Protein AF-A0A060CPU3-F1 (afdb_monomer_lite)

Structure (mmCIF, N/CA/C/O backbone):
data_AF-A0A060CPU3-F1
#
_entry.id   AF-A0A060CPU3-F1
#
loop_
_atom_site.group_PDB
_atom_site.id
_atom_site.type_symbol
_atom_site.label_atom_id
_atom_site.label_alt_id
_atom_site.label_comp_id
_atom_site.label_asym_id
_atom_site.label_entity_id
_atom_site.label_seq_id
_atom_site.pdbx_PDB_ins_code
_atom_site.Cartn_x
_atom_site.Cartn_y
_atom_site.Cartn_z
_atom_site.occupancy
_atom_site.B_iso_or_equiv
_atom_site.auth_seq_id
_atom_site.auth_comp_id
_atom_site.auth_asym_id
_atom_site.auth_atom_id
_atom_site.pdbx_PDB_model_num
ATOM 1 N N . ILE A 1 1 ? 35.392 6.046 -28.192 1.00 73.12 1 ILE A N 1
ATOM 2 C CA . ILE A 1 1 ? 33.993 6.530 -28.041 1.00 73.12 1 ILE A CA 1
ATOM 3 C C . ILE A 1 1 ? 32.997 5.672 -28.827 1.00 73.12 1 ILE A C 1
ATOM 5 O O . ILE A 1 1 ? 32.200 5.009 -28.184 1.00 73.12 1 ILE A O 1
ATOM 9 N N . ARG A 1 2 ? 33.086 5.553 -30.163 1.00 84.38 2 ARG A N 1
ATOM 10 C CA . ARG A 1 2 ? 32.130 4.764 -30.982 1.00 84.38 2 ARG A CA 1
ATOM 11 C C . ARG A 1 2 ? 31.896 3.317 -30.503 1.00 84.38 2 ARG A C 1
ATOM 13 O O . ARG A 1 2 ? 30.754 2.894 -30.37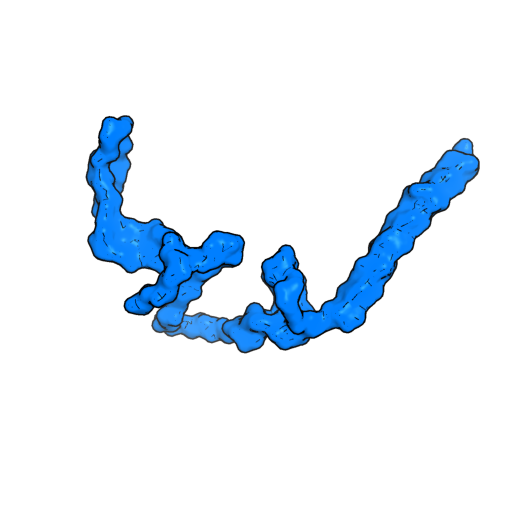8 1.00 84.38 2 ARG A O 1
ATOM 20 N N . HIS A 1 3 ? 32.958 2.583 -30.159 1.00 89.00 3 HIS A N 1
ATOM 21 C CA . HIS A 1 3 ? 32.831 1.219 -29.617 1.00 89.00 3 HIS A CA 1
ATOM 22 C C . HIS A 1 3 ? 32.238 1.169 -28.204 1.00 89.00 3 HIS A C 1
ATOM 24 O O . HIS A 1 3 ? 31.546 0.216 -27.865 1.00 89.00 3 HIS A O 1
ATOM 30 N N . PHE A 1 4 ? 32.497 2.187 -27.385 1.00 91.06 4 PHE A N 1
ATOM 31 C CA . PHE A 1 4 ? 31.952 2.271 -26.033 1.00 91.06 4 PHE A CA 1
ATOM 32 C C . PHE A 1 4 ? 30.439 2.529 -26.077 1.00 91.06 4 PHE A C 1
ATOM 34 O O . PHE A 1 4 ? 29.678 1.804 -25.443 1.00 91.06 4 PHE A O 1
ATOM 41 N N . SER A 1 5 ? 29.994 3.471 -26.915 1.00 90.56 5 SER A N 1
ATOM 42 C CA . SER A 1 5 ? 28.570 3.754 -27.129 1.00 90.56 5 SER A CA 1
ATOM 43 C C . SER A 1 5 ? 27.821 2.547 -27.702 1.00 90.56 5 SER A C 1
ATOM 45 O O . SER A 1 5 ? 26.763 2.198 -27.191 1.00 90.56 5 SER A O 1
ATOM 47 N N . ALA A 1 6 ? 28.388 1.856 -28.699 1.00 92.00 6 ALA A N 1
ATOM 48 C CA . ALA A 1 6 ? 27.773 0.654 -29.270 1.00 92.00 6 ALA A CA 1
ATOM 49 C C . ALA A 1 6 ? 27.605 -0.475 -28.235 1.00 92.00 6 ALA A C 1
ATOM 51 O O . ALA A 1 6 ? 26.567 -1.132 -28.198 1.00 92.00 6 ALA A O 1
ATOM 52 N N . ARG A 1 7 ? 28.601 -0.676 -27.360 1.00 93.00 7 ARG A N 1
ATOM 53 C CA . ARG A 1 7 ? 28.528 -1.667 -26.274 1.00 93.00 7 ARG A CA 1
ATOM 54 C C . ARG A 1 7 ? 27.490 -1.290 -25.222 1.00 93.00 7 ARG A C 1
ATOM 56 O O . ARG A 1 7 ? 26.730 -2.157 -24.821 1.00 93.00 7 ARG A O 1
ATOM 63 N N . SER A 1 8 ? 27.424 -0.020 -24.822 1.00 93.00 8 SER A N 1
ATOM 64 C CA . SER A 1 8 ? 26.410 0.459 -23.875 1.00 93.00 8 SER A CA 1
ATOM 65 C C . SER A 1 8 ? 24.988 0.257 -24.419 1.00 93.00 8 SER A C 1
ATOM 67 O O . SER A 1 8 ? 24.135 -0.315 -23.746 1.00 93.00 8 SER A O 1
ATOM 69 N N . LEU A 1 9 ? 24.749 0.610 -25.687 1.00 94.12 9 LEU A N 1
ATOM 70 C CA . LEU A 1 9 ? 23.442 0.420 -26.321 1.00 94.12 9 LEU A CA 1
ATOM 71 C C . LEU A 1 9 ? 23.049 -1.061 -26.431 1.00 94.12 9 LEU A C 1
ATOM 73 O O . LEU A 1 9 ? 21.916 -1.415 -26.121 1.00 94.12 9 LEU A O 1
ATOM 77 N N . CYS A 1 10 ? 23.975 -1.929 -26.845 1.00 94.50 10 CYS A N 1
ATOM 78 C CA . CYS A 1 10 ? 23.682 -3.347 -27.064 1.00 94.50 10 CYS A CA 1
ATOM 79 C C . CYS A 1 10 ? 23.592 -4.156 -25.759 1.00 94.50 10 CYS A C 1
ATOM 81 O O . CYS A 1 10 ? 22.746 -5.034 -25.645 1.00 94.50 10 CYS A O 1
ATOM 83 N N . LEU A 1 11 ? 24.439 -3.868 -24.767 1.00 94.75 11 LEU A N 1
ATOM 84 C CA . LEU A 1 11 ? 24.532 -4.666 -23.538 1.00 94.75 11 LEU A CA 1
ATOM 85 C C . LEU A 1 11 ? 23.695 -4.114 -22.380 1.00 94.75 11 LEU A C 1
ATOM 87 O O . LEU A 1 11 ? 23.491 -4.829 -21.406 1.00 94.75 11 LEU A O 1
ATOM 91 N N . ILE A 1 12 ? 23.224 -2.866 -22.464 1.00 95.50 12 ILE A N 1
ATOM 92 C CA . ILE A 1 12 ? 22.411 -2.239 -21.412 1.00 95.50 12 ILE A CA 1
ATOM 93 C C . ILE A 1 12 ? 21.049 -1.849 -21.972 1.00 95.50 12 ILE A C 1
ATOM 95 O O . ILE A 1 12 ? 20.039 -2.407 -21.554 1.00 95.50 12 ILE A O 1
ATOM 99 N N . CYS A 1 13 ? 21.001 -0.927 -22.939 1.00 96.75 13 CYS A N 1
ATOM 100 C CA . CYS A 1 13 ? 19.724 -0.381 -23.407 1.00 96.75 13 CYS A CA 1
ATOM 101 C C . CYS A 1 13 ? 18.844 -1.449 -24.064 1.00 96.75 13 CYS A C 1
ATOM 103 O O . CYS A 1 13 ? 17.660 -1.531 -23.759 1.00 96.75 13 CYS A O 1
ATOM 105 N N . LEU A 1 14 ? 19.413 -2.279 -24.939 1.00 96.62 14 LEU A N 1
ATOM 106 C CA . LEU A 1 14 ? 18.667 -3.314 -25.649 1.00 96.62 14 LEU A CA 1
ATOM 107 C C . LEU A 1 14 ? 18.068 -4.384 -24.713 1.00 96.62 14 LEU A C 1
ATOM 109 O O . LEU A 1 14 ? 16.853 -4.573 -24.778 1.00 96.62 14 LEU A O 1
ATOM 113 N N . PRO A 1 15 ? 18.826 -5.045 -23.812 1.00 97.06 15 PRO A N 1
ATOM 114 C CA . PRO A 1 15 ? 18.231 -6.002 -22.879 1.00 97.06 15 PRO A CA 1
ATOM 115 C C . PRO A 1 15 ? 17.271 -5.335 -21.890 1.00 97.06 15 PRO A C 1
ATOM 117 O O . PRO A 1 15 ? 16.259 -5.936 -21.544 1.00 97.06 15 PRO A O 1
ATOM 120 N N . PHE A 1 16 ? 17.527 -4.088 -21.480 1.00 97.50 16 PHE A N 1
ATOM 121 C CA . PHE A 1 16 ? 16.612 -3.336 -20.620 1.00 97.50 16 PHE A CA 1
ATOM 122 C C . PHE A 1 16 ? 15.256 -3.083 -21.293 1.00 97.50 16 PHE A C 1
ATOM 124 O O . PHE A 1 16 ? 14.213 -3.371 -20.710 1.00 97.50 16 PHE A O 1
ATOM 131 N N . LEU A 1 17 ? 15.255 -2.595 -22.537 1.00 97.81 17 LEU A N 1
ATOM 132 C CA . LEU A 1 17 ? 14.023 -2.354 -23.293 1.00 97.81 17 LEU A CA 1
ATOM 133 C C . LEU A 1 17 ? 13.273 -3.654 -23.593 1.00 97.81 17 LEU A C 1
ATOM 135 O O . LEU A 1 17 ? 12.049 -3.681 -23.514 1.00 97.81 17 LEU A O 1
ATOM 139 N N . LEU A 1 18 ? 14.000 -4.727 -23.905 1.00 97.25 18 LEU A N 1
ATOM 140 C CA . LEU A 1 18 ? 13.423 -6.049 -24.144 1.00 97.25 18 LEU A CA 1
ATOM 141 C C . LEU A 1 18 ? 12.801 -6.640 -22.871 1.00 97.25 18 LEU A C 1
ATOM 143 O O . LEU A 1 18 ? 11.725 -7.224 -22.922 1.00 97.25 18 LEU A O 1
ATOM 147 N N . TYR A 1 19 ? 13.428 -6.444 -21.712 1.00 97.12 19 TYR A N 1
ATOM 148 C CA . TYR A 1 19 ? 12.835 -6.816 -20.430 1.00 97.12 19 TYR A CA 1
ATOM 149 C C . TYR A 1 19 ? 11.540 -6.035 -20.166 1.00 97.12 19 TYR A C 1
ATOM 151 O O . TYR A 1 19 ? 10.504 -6.634 -19.881 1.00 97.12 19 TYR A O 1
ATOM 159 N N . LEU A 1 20 ? 11.565 -4.707 -20.321 1.00 97.50 20 LEU A N 1
ATOM 160 C CA . LEU A 1 20 ? 10.375 -3.876 -20.122 1.00 97.50 20 LEU A CA 1
ATOM 161 C C . LEU A 1 20 ? 9.248 -4.203 -21.110 1.00 97.50 20 LEU A C 1
ATOM 163 O O . LEU A 1 20 ? 8.082 -4.163 -20.721 1.00 97.50 20 LEU A O 1
ATOM 167 N N . SER A 1 21 ? 9.562 -4.550 -22.362 1.00 97.88 21 SER A N 1
ATOM 168 C CA . SER A 1 21 ? 8.540 -4.877 -23.362 1.00 97.88 21 SER A CA 1
ATOM 169 C C . SER A 1 21 ? 7.779 -6.155 -23.014 1.00 97.88 21 SER A C 1
ATOM 171 O O . SER A 1 21 ? 6.563 -6.196 -23.197 1.00 97.88 21 SER A O 1
ATOM 173 N N . PHE A 1 22 ? 8.440 -7.165 -22.439 1.00 97.69 22 PHE A N 1
ATOM 174 C CA . PHE A 1 22 ? 7.750 -8.357 -21.945 1.00 97.69 22 PHE A CA 1
ATOM 175 C C . PHE A 1 22 ? 6.772 -8.030 -20.818 1.00 97.69 22 PHE A C 1
ATOM 177 O O . PHE A 1 22 ? 5.637 -8.500 -20.856 1.00 97.69 22 PHE A O 1
ATOM 184 N N . PHE A 1 23 ? 7.170 -7.195 -19.855 1.00 95.56 23 PHE A N 1
ATOM 185 C CA . PHE A 1 23 ? 6.265 -6.749 -18.790 1.00 95.56 23 PHE A CA 1
ATOM 186 C C . PHE A 1 23 ? 5.110 -5.906 -19.331 1.00 95.56 23 PHE A C 1
ATOM 188 O O . PHE A 1 23 ? 3.972 -6.087 -18.906 1.00 95.56 23 PHE A O 1
ATOM 195 N N . TYR A 1 24 ? 5.372 -5.034 -20.307 1.00 95.62 24 TYR A N 1
ATOM 196 C CA . TYR A 1 24 ? 4.328 -4.260 -20.976 1.00 95.62 24 TYR A CA 1
ATOM 197 C C . TYR A 1 24 ? 3.290 -5.172 -21.638 1.00 95.62 24 TYR A C 1
ATOM 199 O O . TYR A 1 24 ? 2.098 -5.027 -21.382 1.00 95.62 24 TYR A O 1
ATOM 207 N N . VAL A 1 25 ? 3.732 -6.147 -22.439 1.00 97.31 25 VAL A N 1
ATOM 208 C CA . VAL A 1 25 ? 2.834 -7.112 -23.093 1.00 97.31 25 VAL A CA 1
ATOM 209 C C . VAL A 1 25 ? 2.095 -7.963 -22.060 1.00 97.31 25 VAL A C 1
ATOM 211 O O . VAL A 1 25 ? 0.894 -8.179 -22.198 1.00 97.31 25 VAL A O 1
ATOM 214 N N . HIS A 1 26 ? 2.777 -8.410 -21.004 1.00 94.00 26 HIS A N 1
ATOM 215 C CA . HIS A 1 26 ? 2.167 -9.178 -19.921 1.00 94.00 26 HIS A CA 1
ATOM 216 C C . HIS A 1 26 ? 0.993 -8.424 -19.279 1.00 94.00 26 HIS A C 1
ATOM 218 O O . HIS A 1 26 ? -0.116 -8.956 -19.235 1.00 94.00 26 HIS A O 1
ATOM 224 N N . PHE A 1 27 ? 1.206 -7.174 -18.852 1.00 92.38 27 PHE A N 1
ATOM 225 C CA . PHE A 1 27 ? 0.154 -6.355 -18.240 1.00 92.38 27 PHE A CA 1
ATOM 226 C C . PHE A 1 27 ? -0.919 -5.902 -19.238 1.00 92.38 27 PHE A C 1
ATOM 228 O O . PHE A 1 27 ? -2.070 -5.733 -18.852 1.00 92.38 27 PHE A O 1
ATOM 235 N N . ALA A 1 28 ? -0.579 -5.738 -20.520 1.00 92.38 28 ALA A N 1
ATOM 236 C CA . ALA A 1 28 ? -1.551 -5.385 -21.554 1.00 92.38 28 ALA A CA 1
ATOM 237 C C . ALA A 1 28 ? -2.529 -6.529 -21.874 1.00 92.38 28 ALA A C 1
ATOM 239 O O . ALA A 1 28 ? -3.659 -6.268 -22.279 1.00 92.38 28 ALA A O 1
ATOM 240 N N . ILE A 1 29 ? -2.105 -7.788 -21.717 1.00 94.38 29 ILE A N 1
ATOM 241 C CA . ILE A 1 29 ? -2.946 -8.964 -21.983 1.00 94.38 29 ILE A CA 1
ATOM 242 C C . ILE A 1 29 ? -3.719 -9.384 -20.724 1.00 94.38 29 ILE A C 1
ATOM 244 O O . ILE A 1 29 ? -4.905 -9.708 -20.810 1.00 94.38 29 ILE A O 1
ATOM 248 N N . LEU A 1 30 ? -3.075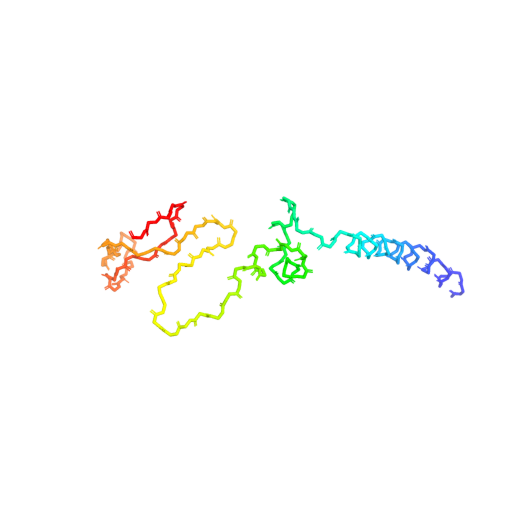 -9.391 -19.552 1.00 91.75 30 LEU A N 1
ATOM 249 C CA . LEU A 1 30 ? -3.701 -9.800 -18.290 1.00 91.75 30 LEU A CA 1
ATOM 250 C C . LEU A 1 30 ? -4.406 -8.616 -17.617 1.00 91.75 30 LEU A C 1
ATOM 252 O O . LEU A 1 30 ? -3.930 -8.066 -16.629 1.00 91.75 30 LEU A O 1
ATOM 256 N N . ILE A 1 31 ? -5.571 -8.255 -18.152 1.00 91.19 31 ILE A N 1
ATOM 257 C CA . ILE A 1 31 ? -6.391 -7.150 -17.632 1.00 91.19 31 ILE A CA 1
ATOM 258 C C . ILE A 1 31 ? -7.441 -7.578 -16.599 1.00 91.19 31 ILE A C 1
ATOM 260 O O . ILE A 1 31 ? -8.121 -6.720 -16.052 1.00 91.19 31 ILE A O 1
ATOM 264 N N . ASN A 1 32 ? -7.618 -8.878 -16.349 1.00 90.88 32 ASN A N 1
ATOM 265 C CA . ASN A 1 32 ? -8.621 -9.388 -15.408 1.00 90.88 32 ASN A CA 1
ATOM 266 C C . ASN A 1 32 ? -8.002 -9.664 -14.030 1.00 90.88 32 ASN A C 1
ATOM 268 O O . ASN A 1 32 ? -6.870 -10.143 -13.942 1.00 90.88 32 ASN A O 1
ATOM 272 N N . SER A 1 33 ? -8.770 -9.403 -12.971 1.00 89.06 33 SER A N 1
ATOM 273 C CA . SER A 1 33 ? -8.426 -9.735 -11.581 1.00 89.06 33 SER A CA 1
ATOM 274 C C . SER A 1 33 ? -8.362 -11.256 -11.358 1.00 89.06 33 SER A C 1
ATOM 276 O O . SER A 1 33 ? -9.046 -12.033 -12.031 1.00 89.06 33 SER A O 1
ATOM 278 N N . GLY A 1 34 ? -7.510 -11.701 -10.433 1.00 87.19 34 GLY A N 1
ATOM 279 C CA . GLY A 1 34 ? -7.297 -13.120 -10.131 1.00 87.19 34 GLY A CA 1
ATOM 280 C C . GLY A 1 34 ? -6.419 -13.333 -8.892 1.00 87.19 34 GLY A C 1
ATOM 281 O O . GLY A 1 34 ? -5.854 -12.376 -8.383 1.00 87.19 34 GLY A O 1
ATOM 282 N N . PRO A 1 35 ? -6.211 -14.576 -8.414 1.00 84.75 35 PRO A N 1
ATOM 283 C CA . PRO A 1 35 ? -5.622 -14.847 -7.090 1.00 84.75 35 PRO A CA 1
ATOM 284 C C . PRO A 1 35 ? -4.229 -14.248 -6.821 1.00 84.75 35 PRO A C 1
ATOM 286 O O . PRO A 1 35 ? -3.813 -14.139 -5.671 1.00 84.75 35 PRO A O 1
ATOM 289 N N . GLY A 1 36 ? -3.482 -13.910 -7.876 1.00 82.50 36 GLY A N 1
ATOM 290 C CA . GLY A 1 36 ? -2.147 -13.317 -7.783 1.00 82.50 36 GLY A CA 1
ATOM 291 C C . GLY A 1 36 ? -2.125 -11.788 -7.711 1.00 82.50 36 GLY A C 1
ATOM 292 O O . GLY A 1 36 ? -1.057 -11.218 -7.493 1.00 82.50 36 GLY A O 1
ATOM 293 N N . ASP A 1 37 ? -3.255 -11.104 -7.890 1.00 86.81 37 ASP A N 1
ATOM 294 C CA . ASP A 1 37 ? -3.290 -9.640 -7.861 1.00 86.81 37 ASP A CA 1
ATOM 295 C C . ASP A 1 37 ? -3.131 -9.063 -6.449 1.00 86.81 37 ASP A C 1
ATOM 297 O O . ASP A 1 37 ? -2.686 -7.925 -6.324 1.00 86.81 37 ASP A O 1
ATOM 301 N N . GLY A 1 38 ? -3.380 -9.846 -5.393 1.00 81.94 38 GLY A N 1
ATOM 302 C CA . GLY A 1 38 ? -3.261 -9.450 -3.984 1.00 81.94 38 GLY A CA 1
ATOM 303 C C . GLY A 1 38 ? -1.886 -8.895 -3.585 1.00 81.94 38 GLY A C 1
ATOM 304 O O . GLY A 1 38 ? -1.790 -8.096 -2.653 1.00 81.94 38 GLY A O 1
ATOM 305 N N . PHE A 1 39 ? -0.834 -9.254 -4.326 1.00 83.50 39 PHE A N 1
ATOM 306 C CA . PHE A 1 39 ? 0.531 -8.751 -4.131 1.00 83.50 39 PHE A CA 1
ATOM 307 C C . PHE A 1 39 ? 0.777 -7.371 -4.758 1.00 83.50 39 PHE A C 1
ATOM 309 O O . PHE A 1 39 ? 1.796 -6.738 -4.480 1.00 83.50 39 PHE A O 1
ATOM 316 N N . MET A 1 40 ? -0.134 -6.892 -5.604 1.00 87.31 40 MET A N 1
ATOM 317 C CA . MET A 1 40 ? -0.015 -5.605 -6.281 1.00 87.31 40 MET A CA 1
ATOM 318 C C . MET A 1 40 ? -0.537 -4.450 -5.419 1.00 87.31 40 MET A C 1
ATOM 320 O O . MET A 1 40 ? -1.279 -4.613 -4.440 1.00 87.31 40 MET A O 1
ATOM 324 N N . SER A 1 41 ? -0.128 -3.230 -5.770 1.00 85.69 41 SER A N 1
ATOM 325 C CA . SER A 1 41 ? -0.635 -2.018 -5.123 1.00 85.69 41 SER A CA 1
ATOM 326 C C . SER A 1 41 ? -2.141 -1.845 -5.392 1.00 85.69 41 SER A C 1
ATOM 328 O O . SER A 1 41 ? -2.630 -2.303 -6.426 1.00 85.69 41 SER A O 1
ATOM 330 N N . PRO A 1 42 ? -2.895 -1.172 -4.497 1.00 82.38 42 PRO A N 1
ATOM 331 C CA . PRO A 1 42 ? -4.327 -0.935 -4.716 1.00 82.38 42 PRO A CA 1
ATOM 332 C C . PRO A 1 42 ? -4.600 -0.194 -6.033 1.00 82.38 42 PRO A C 1
ATOM 334 O O . PRO A 1 42 ? -5.461 -0.602 -6.797 1.00 82.38 42 PRO A O 1
ATOM 337 N N . ALA A 1 43 ? -3.778 0.810 -6.357 1.00 84.69 43 ALA A N 1
ATOM 338 C CA . ALA A 1 43 ? -3.895 1.568 -7.603 1.00 84.69 43 ALA A CA 1
ATOM 339 C C . ALA A 1 43 ? -3.715 0.702 -8.865 1.00 84.69 43 ALA A C 1
ATOM 341 O O . ALA A 1 43 ? -4.331 0.968 -9.891 1.00 84.69 43 ALA A O 1
ATOM 342 N N . PHE A 1 44 ? -2.879 -0.342 -8.807 1.00 87.69 44 PHE A N 1
ATOM 343 C CA . PHE A 1 44 ? -2.755 -1.292 -9.913 1.00 87.69 44 PHE A CA 1
ATOM 344 C C . PHE A 1 44 ? -3.977 -2.217 -9.988 1.00 87.69 44 PHE A C 1
ATOM 346 O O . PHE A 1 44 ? -4.526 -2.429 -11.065 1.00 87.69 44 PHE A O 1
ATOM 353 N N . GLN A 1 45 ? -4.427 -2.730 -8.839 1.00 88.25 45 GLN A N 1
ATOM 354 C CA . GLN A 1 45 ? -5.610 -3.587 -8.743 1.00 88.25 45 GLN A CA 1
ATOM 355 C C . GLN A 1 45 ? -6.880 -2.876 -9.231 1.00 88.25 45 GLN A C 1
ATOM 357 O O . GLN A 1 45 ? -7.728 -3.517 -9.837 1.00 88.25 45 GLN A O 1
ATOM 362 N N . GLU A 1 46 ? -7.030 -1.571 -9.004 1.00 84.69 46 GLU A N 1
ATOM 363 C CA . GLU A 1 46 ? -8.175 -0.776 -9.480 1.00 84.69 46 GLU A CA 1
ATOM 364 C C . GLU A 1 46 ? -8.304 -0.748 -11.011 1.00 84.69 46 GLU A C 1
ATOM 366 O O . GLU A 1 46 ? -9.421 -0.672 -11.529 1.00 84.69 46 GLU A O 1
ATOM 371 N N . GLY A 1 47 ? -7.178 -0.839 -11.727 1.00 86.31 47 GLY A N 1
ATOM 372 C CA . GLY A 1 47 ? -7.136 -0.885 -13.190 1.00 86.31 47 GLY A CA 1
ATOM 373 C C . GLY A 1 47 ? -7.505 -2.245 -13.792 1.00 86.31 47 GLY A C 1
ATOM 374 O O . GLY A 1 47 ? -7.656 -2.337 -15.010 1.00 86.31 47 GLY A O 1
ATOM 375 N N . LEU A 1 48 ? -7.653 -3.291 -12.969 1.00 89.25 48 LEU A N 1
ATOM 376 C CA . LEU A 1 48 ? -8.041 -4.628 -13.415 1.00 89.25 48 LEU A CA 1
ATOM 377 C C . LEU A 1 48 ? -9.567 -4.763 -13.497 1.00 89.25 48 LEU A C 1
ATOM 379 O O . LEU A 1 48 ? -10.313 -4.386 -12.589 1.00 89.25 48 LEU A O 1
ATOM 383 N N . VAL A 1 49 ? -10.036 -5.382 -14.575 1.00 86.62 49 VAL A N 1
ATOM 384 C CA . VAL A 1 49 ? -11.438 -5.747 -14.774 1.00 86.62 49 VAL A CA 1
ATOM 385 C C . VAL A 1 49 ? -11.831 -6.814 -13.752 1.00 86.62 49 VAL A C 1
ATOM 387 O O . VAL A 1 49 ? -11.156 -7.835 -13.608 1.00 86.62 49 VAL A O 1
ATOM 390 N N . GLY A 1 50 ? -12.932 -6.575 -13.035 1.00 82.81 50 GLY A N 1
ATOM 391 C CA . GLY A 1 50 ? -13.430 -7.482 -11.996 1.00 82.81 50 GLY A CA 1
ATOM 392 C C . GLY A 1 50 ? -12.714 -7.364 -10.648 1.00 82.81 50 GLY A C 1
ATOM 393 O O . GLY A 1 50 ? -12.911 -8.217 -9.791 1.00 82.81 50 GLY A O 1
ATOM 394 N N . SER A 1 51 ? -11.902 -6.322 -10.445 1.00 83.31 51 SER A N 1
ATOM 395 C CA . SER A 1 51 ? -11.257 -6.050 -9.159 1.00 83.31 51 SER A CA 1
ATOM 396 C C . SER A 1 51 ? -12.280 -5.827 -8.043 1.00 83.31 51 SER A C 1
ATOM 398 O O . SER A 1 51 ? -13.222 -5.041 -8.200 1.00 83.31 51 SER A O 1
ATOM 400 N N . GLU A 1 52 ? -12.081 -6.475 -6.893 1.00 74.44 52 GLU A N 1
ATOM 401 C CA . GLU A 1 52 ? -12.924 -6.281 -5.705 1.00 74.44 52 GLU A CA 1
ATOM 402 C C . GLU A 1 52 ? -12.873 -4.833 -5.203 1.00 74.44 52 GLU A C 1
ATOM 404 O O . GLU A 1 52 ? -13.876 -4.329 -4.696 1.00 74.44 52 GLU A O 1
ATOM 409 N N . LEU A 1 53 ? -11.736 -4.147 -5.383 1.00 74.25 53 LEU A N 1
ATOM 410 C CA . LEU A 1 53 ? -11.588 -2.736 -5.018 1.00 74.25 53 LEU A CA 1
ATOM 411 C C . LEU A 1 53 ? -12.474 -1.842 -5.880 1.00 74.25 53 LEU A C 1
ATOM 413 O O . LEU A 1 53 ? -13.165 -0.978 -5.355 1.00 74.25 53 LEU A O 1
ATOM 417 N N . ASN A 1 54 ? -12.490 -2.083 -7.192 1.00 68.06 54 ASN A N 1
ATOM 418 C CA . ASN A 1 54 ? -13.313 -1.321 -8.127 1.00 68.06 54 ASN A CA 1
ATOM 419 C C . ASN A 1 54 ? -14.804 -1.615 -7.887 1.00 68.06 54 ASN A C 1
ATOM 421 O O . ASN A 1 54 ? -15.592 -0.702 -7.649 1.00 68.06 54 ASN A O 1
ATOM 425 N N . THR A 1 55 ? -15.163 -2.900 -7.816 1.00 64.31 55 THR A N 1
ATOM 426 C CA . THR A 1 55 ? -16.551 -3.370 -7.667 1.00 64.31 55 THR A CA 1
ATOM 427 C C . THR A 1 55 ? -17.216 -2.885 -6.373 1.00 64.31 55 THR A C 1
ATOM 429 O O . THR A 1 55 ? -18.409 -2.594 -6.376 1.00 64.31 55 THR A O 1
ATOM 432 N N . ASN A 1 56 ? -16.464 -2.763 -5.273 1.00 66.38 56 ASN A N 1
ATOM 433 C CA . ASN A 1 56 ? -17.004 -2.342 -3.974 1.00 66.38 56 ASN A CA 1
ATOM 434 C C . ASN A 1 56 ? -16.731 -0.865 -3.638 1.00 66.38 56 ASN A C 1
ATOM 436 O O . ASN A 1 56 ? -17.118 -0.404 -2.561 1.00 66.38 56 ASN A O 1
ATOM 440 N N . SER A 1 57 ? -16.088 -0.104 -4.531 1.00 69.88 57 SER A N 1
ATOM 441 C CA . SER A 1 57 ? -15.856 1.331 -4.332 1.00 69.88 57 SER A CA 1
ATOM 442 C C . SER A 1 57 ? -17.139 2.134 -4.578 1.00 69.88 57 SER A C 1
ATOM 444 O O . SER A 1 57 ? -17.395 2.662 -5.655 1.00 69.88 57 SER A O 1
ATOM 446 N N . SER A 1 58 ? -17.994 2.217 -3.561 1.00 74.19 58 SER A N 1
ATOM 447 C CA . SER A 1 58 ? -19.138 3.133 -3.551 1.00 74.19 58 SER A CA 1
ATOM 448 C C . SER A 1 58 ? -18.823 4.404 -2.777 1.00 74.19 58 SER A C 1
ATOM 450 O O . SER A 1 58 ? -18.042 4.398 -1.825 1.00 74.19 58 SER A O 1
ATOM 452 N N . ALA A 1 59 ? -19.473 5.502 -3.169 1.00 82.88 59 ALA A N 1
ATOM 453 C CA . ALA A 1 59 ? -19.468 6.715 -2.367 1.00 82.88 59 ALA A CA 1
ATOM 454 C C . ALA A 1 59 ? -20.034 6.396 -0.977 1.00 82.88 59 ALA A C 1
ATOM 456 O O . ALA A 1 59 ? -21.146 5.884 -0.851 1.00 82.88 59 ALA A O 1
ATOM 457 N N . ILE A 1 60 ? -19.251 6.691 0.055 1.00 84.44 60 ILE A N 1
ATOM 458 C CA . ILE A 1 60 ? -19.612 6.433 1.445 1.00 84.44 60 ILE A CA 1
ATOM 459 C C . ILE A 1 60 ? -20.438 7.634 1.936 1.00 84.44 60 ILE A C 1
ATOM 461 O O . ILE A 1 60 ? -19.892 8.740 2.019 1.00 84.44 60 ILE A O 1
ATOM 465 N N . PRO A 1 61 ? -21.750 7.479 2.204 1.00 89.94 61 PRO A N 1
ATOM 466 C CA . PRO A 1 61 ? -22.580 8.587 2.654 1.00 89.94 61 PRO A CA 1
ATOM 467 C C . PRO A 1 61 ? -22.197 9.014 4.074 1.00 89.94 61 PRO A C 1
ATOM 469 O O . PRO A 1 61 ? -21.660 8.241 4.864 1.00 89.94 61 PRO A O 1
ATOM 472 N N . TYR A 1 62 ? -22.505 10.262 4.424 1.00 93.25 62 TYR A N 1
ATOM 473 C CA . TYR A 1 62 ? -22.324 10.731 5.795 1.00 93.25 62 TYR A CA 1
ATOM 474 C C . TYR A 1 62 ? -23.162 9.881 6.768 1.00 93.25 62 TYR A C 1
ATOM 476 O O . TYR A 1 62 ? -24.299 9.539 6.448 1.00 93.25 62 TYR A O 1
ATOM 484 N N . LEU A 1 63 ? -22.604 9.570 7.947 1.00 92.94 63 LEU A N 1
ATOM 485 C CA . LEU A 1 63 ? -23.182 8.681 8.975 1.00 92.94 63 LEU A CA 1
ATOM 486 C C . LEU A 1 63 ? -23.301 7.197 8.584 1.00 92.94 63 LEU A C 1
ATOM 488 O O . LEU A 1 63 ? -24.027 6.456 9.240 1.00 92.94 63 LEU A O 1
ATOM 492 N N . SER A 1 64 ? -22.592 6.732 7.555 1.00 90.56 64 SER A N 1
ATOM 493 C CA . SER A 1 64 ? -22.480 5.294 7.299 1.00 90.56 64 SER A CA 1
ATOM 494 C C . SER A 1 64 ? -21.604 4.598 8.342 1.00 90.56 64 SER A C 1
ATOM 496 O O . SER A 1 64 ? -20.500 5.069 8.637 1.00 90.56 64 SER A O 1
ATOM 498 N N . ASP A 1 65 ? -22.028 3.420 8.783 1.00 90.25 65 ASP A N 1
ATOM 499 C CA . ASP A 1 65 ? -21.179 2.515 9.550 1.00 90.25 65 ASP A CA 1
ATOM 500 C C . ASP A 1 65 ? -20.171 1.830 8.618 1.00 90.25 65 ASP A C 1
ATOM 502 O O . ASP A 1 65 ? -20.544 1.162 7.651 1.00 90.25 65 ASP A O 1
ATOM 506 N N . ILE A 1 66 ? -18.878 2.011 8.896 1.00 89.31 66 ILE A N 1
ATOM 507 C CA . ILE A 1 66 ? -17.776 1.460 8.098 1.00 89.31 66 ILE A CA 1
ATOM 508 C C . ILE A 1 66 ? -16.810 0.670 8.972 1.00 89.31 66 ILE A C 1
ATOM 510 O O . ILE A 1 66 ? -16.638 0.951 10.157 1.00 89.31 66 ILE A O 1
ATOM 514 N N . VAL A 1 67 ? -16.127 -0.295 8.359 1.00 89.81 67 VAL A N 1
ATOM 515 C CA . VAL A 1 67 ? -15.105 -1.104 9.025 1.00 89.81 67 VAL A CA 1
ATOM 516 C C . VAL A 1 67 ? -13.786 -0.961 8.282 1.00 89.81 67 VAL A C 1
ATOM 518 O O . VAL A 1 67 ? -13.704 -1.193 7.077 1.00 89.81 67 VAL A O 1
ATOM 521 N N . PHE A 1 68 ? -12.732 -0.599 9.011 1.00 90.06 68 PHE A N 1
ATOM 522 C CA . PHE A 1 68 ? -11.388 -0.488 8.454 1.00 90.06 68 PHE A CA 1
ATOM 523 C C . PHE A 1 68 ? -10.644 -1.816 8.576 1.00 90.06 68 PHE A C 1
ATOM 525 O O . PHE A 1 68 ? -10.587 -2.403 9.657 1.00 90.06 68 PHE A O 1
ATOM 532 N N . LYS A 1 69 ? -10.019 -2.258 7.482 1.00 87.19 69 LYS A N 1
ATOM 533 C CA . LYS A 1 69 ? -9.126 -3.421 7.449 1.00 87.19 69 LYS A CA 1
ATOM 534 C C . LYS A 1 69 ? -7.721 -2.985 7.050 1.00 87.19 69 LYS A C 1
ATOM 536 O O . LYS A 1 69 ? -7.528 -2.323 6.034 1.00 87.19 69 LYS A O 1
ATOM 541 N N . HIS A 1 70 ? -6.730 -3.386 7.832 1.00 87.88 70 HIS A N 1
ATOM 542 C CA . HIS A 1 70 ? -5.329 -3.202 7.498 1.00 87.88 70 HIS A CA 1
ATOM 543 C C . HIS A 1 70 ? -4.939 -4.149 6.354 1.00 87.88 70 HIS A C 1
ATOM 545 O O . HIS A 1 70 ? -5.061 -5.366 6.499 1.00 87.88 70 HIS A O 1
ATOM 551 N N . LYS A 1 71 ? -4.425 -3.606 5.241 1.00 77.94 71 LYS A N 1
A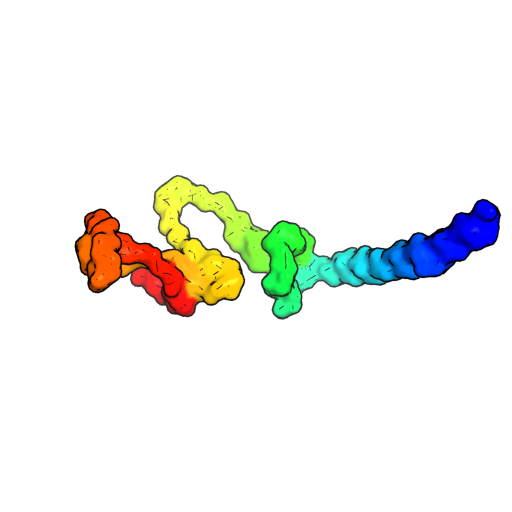TOM 552 C CA . LYS A 1 71 ? -4.155 -4.371 4.008 1.00 77.94 71 LYS A CA 1
ATOM 553 C C . LYS A 1 71 ? -3.218 -5.567 4.227 1.00 77.94 71 LYS A C 1
ATOM 555 O O . LYS A 1 71 ? -3.556 -6.677 3.848 1.00 77.94 71 LYS A O 1
ATOM 560 N N . GLU A 1 72 ? -2.059 -5.343 4.840 1.00 81.00 72 GLU A N 1
ATOM 561 C CA . GLU A 1 72 ? -1.009 -6.371 4.934 1.00 81.00 72 GLU A CA 1
ATOM 562 C C . GLU A 1 72 ? -1.272 -7.386 6.056 1.00 81.00 72 GLU A C 1
ATOM 564 O O . GLU A 1 72 ? -1.389 -8.581 5.813 1.00 81.00 72 GLU A O 1
ATOM 569 N N . LEU A 1 73 ? -1.469 -6.899 7.283 1.00 85.12 73 LEU A N 1
ATOM 570 C CA . LEU A 1 73 ? -1.762 -7.736 8.451 1.00 85.12 73 LEU A CA 1
ATOM 571 C C . LEU A 1 73 ? -3.141 -8.417 8.410 1.00 85.12 73 LEU A C 1
ATOM 573 O O . LEU A 1 73 ? -3.405 -9.296 9.225 1.00 85.12 73 LEU A O 1
ATOM 577 N N . SER A 1 74 ? -4.033 -8.006 7.502 1.00 84.00 74 SER A N 1
ATOM 578 C CA . SER A 1 74 ? -5.406 -8.518 7.395 1.00 84.00 74 SER A CA 1
ATOM 579 C C . SER A 1 74 ? -6.224 -8.433 8.695 1.00 84.00 74 SER A C 1
ATOM 581 O O . SER A 1 74 ? -7.158 -9.209 8.889 1.00 84.00 74 SER A O 1
ATOM 583 N N . VAL A 1 75 ? -5.906 -7.469 9.566 1.00 91.31 75 VAL A N 1
ATOM 584 C CA . VAL A 1 75 ? -6.628 -7.198 10.821 1.00 91.31 75 VAL A CA 1
ATOM 585 C C . VAL A 1 75 ? -7.618 -6.048 10.663 1.00 91.31 75 VAL A C 1
ATOM 587 O O . VAL A 1 75 ? -7.384 -5.119 9.892 1.00 91.31 75 VAL A O 1
ATOM 590 N N . TYR A 1 76 ? -8.708 -6.084 11.418 1.00 92.75 76 TYR A N 1
ATOM 591 C CA . TYR A 1 76 ? -9.727 -5.043 11.472 1.00 92.75 76 TYR A CA 1
ATOM 592 C C . TYR A 1 76 ? -9.451 -4.074 12.617 1.00 92.75 76 TYR A C 1
ATOM 594 O O . TYR A 1 76 ? -9.070 -4.499 13.710 1.00 92.75 76 TYR A O 1
ATOM 602 N N . LEU A 1 77 ? -9.658 -2.780 12.374 1.00 94.12 77 LEU A N 1
ATOM 603 C CA . LEU A 1 77 ? -9.632 -1.773 13.428 1.00 94.12 77 LEU A CA 1
ATOM 604 C C . LEU A 1 77 ? -10.807 -2.026 14.373 1.00 94.12 77 LEU A C 1
ATOM 606 O O . LEU A 1 77 ? -11.960 -1.975 13.949 1.00 94.12 77 LEU A O 1
ATOM 610 N N . HIS A 1 78 ? -10.513 -2.297 15.639 1.00 93.25 78 HIS A N 1
ATOM 611 C CA . HIS A 1 78 ? -11.517 -2.663 16.627 1.00 93.25 78 HIS A CA 1
ATOM 612 C C . HIS A 1 78 ? -11.302 -1.909 17.938 1.00 93.25 78 HIS A C 1
ATOM 614 O O . HIS A 1 78 ? -10.172 -1.753 18.405 1.00 93.25 78 HIS A O 1
ATOM 620 N N . SER A 1 79 ? -12.400 -1.474 18.553 1.00 92.88 79 SER A N 1
ATOM 621 C CA . SER A 1 79 ? -12.431 -0.957 19.919 1.00 92.88 79 SER A CA 1
ATOM 622 C C . SER A 1 79 ? -13.274 -1.878 20.799 1.00 92.88 79 SER A C 1
ATOM 624 O O . SER A 1 79 ? -14.321 -2.374 20.392 1.00 92.88 79 SER A O 1
ATOM 626 N N . HIS A 1 80 ? -12.804 -2.122 22.019 1.00 91.38 80 HIS A N 1
ATOM 627 C CA . HIS A 1 80 ? -13.466 -2.982 23.003 1.00 91.38 80 HIS A CA 1
ATOM 628 C C . HIS A 1 80 ? -13.452 -2.306 24.377 1.00 91.38 80 HIS A C 1
ATOM 630 O O . HIS A 1 80 ? -12.837 -1.256 24.540 1.00 91.38 80 HIS A O 1
ATOM 636 N N . LEU A 1 81 ? -14.188 -2.836 25.355 1.00 93.50 81 LEU A N 1
ATOM 637 C CA . LEU A 1 81 ? -14.427 -2.150 26.637 1.00 93.50 81 LEU A CA 1
ATOM 638 C C . LEU A 1 81 ? -13.178 -2.006 27.524 1.00 93.50 81 LEU A C 1
ATOM 640 O O . LEU A 1 81 ? -13.198 -1.219 28.474 1.00 93.50 81 LEU A O 1
ATOM 644 N N . ASP A 1 82 ? -12.101 -2.725 27.211 1.00 93.75 82 ASP A N 1
ATOM 645 C CA . ASP A 1 82 ? -10.871 -2.659 27.987 1.00 93.75 82 ASP A CA 1
ATOM 646 C C . ASP A 1 82 ? -10.139 -1.332 27.759 1.00 93.75 82 ASP A C 1
ATOM 648 O O . ASP A 1 82 ? -10.202 -0.694 26.702 1.00 93.75 82 ASP A O 1
ATOM 652 N N . LYS A 1 83 ? -9.434 -0.893 28.799 1.00 94.69 83 LYS A N 1
ATOM 653 C CA . LYS A 1 83 ? -8.704 0.376 28.831 1.00 94.69 83 LYS A CA 1
ATOM 654 C C . LYS A 1 83 ? -7.216 0.123 28.963 1.00 94.69 83 LYS A C 1
ATOM 656 O O . LYS A 1 83 ? -6.796 -0.908 29.490 1.00 94.69 83 LYS A O 1
ATOM 661 N N . TYR A 1 84 ? -6.408 1.062 28.493 1.00 94.31 84 TYR A N 1
ATOM 662 C CA . TYR A 1 84 ? -4.982 1.035 28.795 1.00 94.31 84 TYR A CA 1
ATOM 663 C C . TYR A 1 84 ? -4.757 1.244 30.302 1.00 94.31 84 TYR A C 1
ATOM 665 O O . TYR A 1 84 ? -5.498 2.008 30.929 1.00 94.31 84 TYR A O 1
ATOM 673 N N . PRO A 1 85 ? -3.750 0.597 30.911 1.00 93.19 85 PRO A N 1
ATOM 674 C CA . PRO A 1 85 ? -3.439 0.824 32.314 1.00 93.19 85 PRO A CA 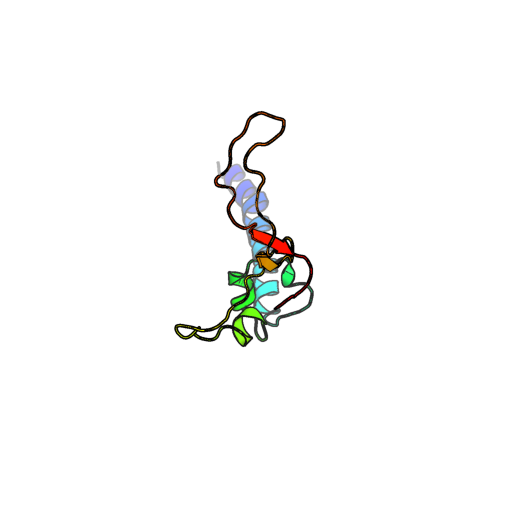1
ATOM 675 C C . PRO A 1 85 ? -2.973 2.270 32.523 1.00 93.19 85 PRO A C 1
ATOM 677 O O . PRO A 1 85 ? -2.268 2.848 31.690 1.00 93.19 85 PRO A O 1
ATOM 680 N N . LEU A 1 86 ? -3.368 2.871 33.649 1.00 92.12 86 LEU A N 1
ATOM 681 C CA . LEU A 1 86 ? -2.979 4.245 33.982 1.00 92.12 86 LEU A CA 1
ATOM 682 C C . LEU A 1 86 ? -1.461 4.364 34.164 1.00 92.12 86 LEU A C 1
ATOM 684 O O . LEU A 1 86 ? -0.871 5.365 33.767 1.00 92.12 86 LEU A O 1
ATOM 688 N N . ARG A 1 87 ? -0.839 3.341 34.756 1.00 93.19 87 ARG A N 1
ATOM 689 C CA . ARG A 1 87 ? 0.606 3.238 34.958 1.00 93.19 87 ARG A CA 1
ATOM 690 C C . ARG A 1 87 ? 1.083 1.866 34.508 1.00 93.19 87 ARG A C 1
ATOM 692 O O . ARG A 1 87 ? 0.449 0.869 34.840 1.00 93.19 87 ARG A O 1
ATOM 699 N N . TYR A 1 88 ? 2.184 1.844 33.774 1.00 90.19 88 TYR A N 1
ATOM 700 C CA . TYR A 1 88 ? 2.895 0.627 33.397 1.00 90.19 88 TYR A CA 1
ATOM 701 C C . TYR A 1 88 ? 4.032 0.351 34.391 1.00 90.19 88 TYR A C 1
ATOM 703 O O . TYR A 1 88 ? 4.502 1.270 35.067 1.00 90.19 88 TYR A O 1
ATOM 711 N N . ASP A 1 89 ? 4.509 -0.894 34.446 1.00 91.62 89 ASP A N 1
ATOM 712 C CA . ASP A 1 89 ? 5.598 -1.313 35.347 1.00 91.62 89 ASP A CA 1
ATOM 713 C C . ASP A 1 89 ? 6.927 -0.583 35.070 1.00 91.62 89 ASP A C 1
ATOM 715 O O . ASP A 1 89 ? 7.772 -0.454 35.952 1.00 91.62 89 ASP A O 1
ATOM 719 N N . ASP A 1 90 ? 7.095 -0.050 33.858 1.00 91.50 90 ASP A N 1
ATOM 720 C CA . ASP A 1 90 ? 8.249 0.755 33.439 1.00 91.50 90 ASP A CA 1
ATOM 721 C C . ASP A 1 90 ? 8.127 2.257 33.768 1.00 91.50 90 ASP A C 1
ATOM 723 O O . ASP A 1 90 ? 8.994 3.050 33.399 1.00 91.50 90 ASP A O 1
ATOM 727 N N . GLY A 1 91 ? 7.059 2.668 34.459 1.00 90.44 91 GLY A N 1
ATOM 728 C CA . GLY A 1 91 ? 6.829 4.049 34.886 1.00 90.44 91 GLY A CA 1
ATOM 729 C C . GLY A 1 91 ? 6.128 4.945 33.860 1.00 90.44 91 GLY A C 1
ATOM 730 O O . GLY A 1 91 ? 5.865 6.111 34.166 1.00 90.44 91 GLY A O 1
ATOM 731 N N . ARG A 1 92 ? 5.772 4.442 32.668 1.00 91.75 92 ARG A N 1
ATOM 732 C CA . ARG A 1 92 ? 4.956 5.204 31.704 1.00 91.75 92 ARG A CA 1
ATOM 733 C C . ARG A 1 92 ? 3.545 5.439 32.247 1.00 91.75 92 ARG A C 1
ATOM 735 O O . ARG A 1 92 ? 2.956 4.564 32.881 1.00 91.75 92 ARG A O 1
ATOM 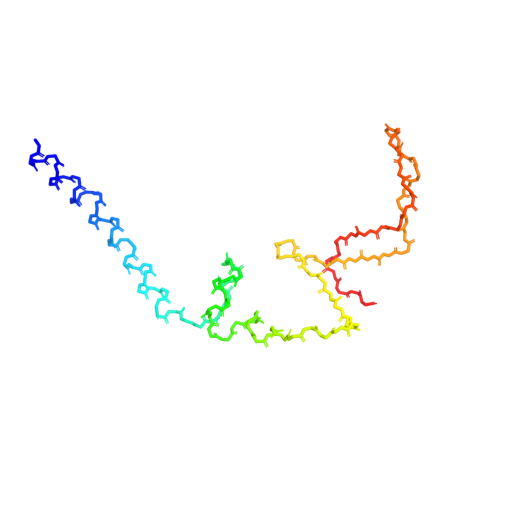742 N N . ILE A 1 93 ? 2.984 6.611 31.954 1.00 91.25 93 ILE A N 1
ATOM 743 C CA . ILE A 1 93 ? 1.622 7.002 32.344 1.00 91.25 93 ILE A CA 1
ATOM 744 C C . ILE A 1 93 ? 0.781 7.173 31.076 1.00 91.25 93 ILE A C 1
ATOM 746 O O . ILE A 1 93 ? 1.219 7.840 30.138 1.00 91.25 93 ILE A O 1
ATOM 750 N N . SER A 1 94 ? -0.412 6.576 31.036 1.00 90.00 94 SER A N 1
ATOM 751 C CA . SER A 1 94 ? -1.369 6.740 29.931 1.00 90.00 94 SER A CA 1
ATOM 752 C C . SER A 1 94 ? -2.583 7.570 30.350 1.00 90.00 94 SER A C 1
ATOM 754 O O . SER A 1 94 ? -2.786 7.852 31.527 1.00 90.00 94 SER A O 1
ATOM 756 N N . SER A 1 95 ? -3.432 7.934 29.390 1.00 91.38 95 SER A N 1
ATOM 757 C CA . SER A 1 95 ? -4.730 8.566 29.655 1.00 91.38 95 SER A CA 1
ATOM 758 C C . SER A 1 95 ? -5.785 7.607 30.229 1.00 91.38 95 SER A C 1
ATOM 760 O O . SER A 1 95 ? -6.902 8.040 30.501 1.00 91.38 95 SER A O 1
ATOM 762 N N . ALA A 1 96 ? -5.468 6.312 30.374 1.00 91.25 96 ALA A N 1
ATOM 763 C CA . ALA A 1 96 ? -6.422 5.244 30.684 1.00 91.25 96 ALA A CA 1
ATOM 764 C C . ALA A 1 96 ? -7.649 5.231 29.746 1.00 91.25 96 ALA A C 1
ATOM 766 O O . ALA A 1 96 ? -8.768 4.894 30.144 1.00 91.25 96 ALA A O 1
ATOM 767 N N . GLY A 1 97 ? -7.435 5.635 28.488 1.00 93.75 97 GLY A N 1
ATOM 768 C CA . GLY A 1 97 ? -8.444 5.609 27.434 1.00 93.75 97 GLY A CA 1
ATOM 769 C C . GLY A 1 97 ? -8.790 4.191 26.977 1.00 93.75 97 GLY A C 1
ATOM 770 O O . GLY A 1 97 ? -8.116 3.220 27.332 1.00 93.75 97 GLY A O 1
ATOM 771 N N . GLN A 1 98 ? -9.849 4.089 26.174 1.00 95.50 98 GLN A N 1
ATOM 772 C CA . GLN A 1 98 ? -10.287 2.834 25.567 1.00 95.50 98 GLN A CA 1
ATOM 773 C C . GLN A 1 98 ? -9.219 2.277 24.620 1.00 95.50 98 GLN A C 1
ATOM 775 O O . GLN A 1 98 ? -8.569 3.032 23.890 1.00 95.50 98 GLN A O 1
ATOM 780 N N . GLN A 1 99 ? -9.041 0.959 24.625 1.00 94.44 99 GLN A N 1
ATOM 781 C CA . GLN A 1 99 ? -8.121 0.301 23.711 1.00 94.44 99 GLN A CA 1
ATOM 782 C C . GLN A 1 99 ? -8.698 0.250 22.294 1.00 94.44 99 GLN A C 1
ATOM 784 O O . GLN A 1 99 ? -9.856 -0.111 22.076 1.00 94.44 99 GLN A O 1
ATOM 789 N N . VAL A 1 100 ? -7.846 0.586 21.327 1.00 94.25 100 VAL A N 1
ATOM 790 C CA . VAL A 1 100 ? -8.114 0.460 19.894 1.00 94.25 100 VAL A CA 1
ATOM 791 C C . VAL A 1 100 ? -6.980 -0.365 19.303 1.00 94.25 100 VAL A C 1
ATOM 793 O O . VAL A 1 100 ? -5.821 0.052 19.354 1.00 94.25 100 VAL A O 1
ATOM 796 N N . THR A 1 101 ? -7.296 -1.558 18.811 1.00 93.38 101 THR A N 1
ATOM 797 C CA . THR A 1 101 ? -6.313 -2.561 18.376 1.00 93.38 101 THR A CA 1
ATOM 798 C C . THR A 1 101 ? -6.767 -3.262 17.092 1.00 93.38 101 THR A C 1
ATOM 800 O O . THR A 1 101 ? -7.873 -3.042 16.598 1.00 93.38 101 THR A O 1
ATOM 803 N N . GLY A 1 102 ? -5.880 -4.073 16.505 1.00 93.44 102 GLY A N 1
ATOM 804 C CA . GLY A 1 102 ? -6.167 -4.866 15.310 1.00 93.44 102 GLY A CA 1
ATOM 805 C C . GLY A 1 102 ? -6.643 -6.274 15.663 1.00 93.44 102 GLY A C 1
ATOM 806 O O . GLY A 1 102 ? -5.877 -7.043 16.239 1.00 93.44 102 GLY A O 1
ATOM 807 N N . TYR A 1 103 ? -7.871 -6.631 15.288 1.00 92.19 103 TYR A N 1
ATOM 808 C CA . TYR A 1 103 ? -8.436 -7.970 15.494 1.00 92.19 103 TYR A CA 1
ATOM 809 C C . TYR A 1 103 ? -8.443 -8.781 14.195 1.00 92.19 103 TYR A C 1
ATOM 811 O O . TYR A 1 103 ? -8.728 -8.262 13.122 1.00 92.19 103 TYR A O 1
ATOM 819 N N . ASN A 1 104 ? -8.154 -10.078 14.273 1.00 87.19 104 ASN A N 1
ATOM 820 C CA . ASN A 1 104 ? -8.125 -10.969 13.104 1.00 87.19 104 ASN A CA 1
ATOM 821 C C . ASN A 1 104 ? -9.511 -11.479 12.663 1.00 87.19 104 ASN A C 1
ATOM 823 O O . ASN A 1 104 ? -9.620 -12.147 11.639 1.00 87.19 104 ASN A O 1
ATOM 827 N N . HIS A 1 105 ? -10.564 -11.180 13.423 1.00 83.00 105 HIS A N 1
ATOM 828 C CA . HIS A 1 105 ? -11.933 -11.580 13.127 1.00 83.00 105 HIS A CA 1
ATOM 829 C C . HIS A 1 105 ? -12.851 -10.367 13.066 1.00 83.00 105 HIS A C 1
ATOM 831 O O . HIS A 1 105 ? -12.629 -9.355 13.730 1.00 83.00 105 HIS A O 1
ATOM 837 N N . PHE A 1 106 ? -13.894 -10.495 12.255 1.00 73.12 106 PHE A N 1
ATOM 838 C CA . PHE A 1 106 ? -14.930 -9.488 12.137 1.00 73.12 106 PHE A CA 1
ATOM 839 C C . PHE A 1 106 ? -15.874 -9.596 13.337 1.00 73.12 106 PHE A C 1
ATOM 841 O O . PHE A 1 106 ? -16.516 -10.630 13.534 1.00 73.12 106 PHE A O 1
ATOM 848 N N . ARG A 1 107 ? -15.938 -8.544 14.151 1.00 61.12 107 ARG A N 1
ATOM 849 C CA . ARG A 1 107 ? -16.907 -8.406 15.237 1.00 61.12 107 ARG A CA 1
ATOM 850 C C . ARG A 1 107 ? -17.542 -7.024 15.113 1.00 61.12 107 ARG A C 1
ATOM 852 O O . ARG A 1 107 ? -16.841 -6.027 15.278 1.00 61.12 107 ARG A O 1
ATOM 859 N N . LEU A 1 108 ? -18.827 -7.015 14.762 1.00 53.88 108 LEU A N 1
ATOM 860 C CA . LEU A 1 108 ? -19.710 -5.858 14.915 1.00 53.88 108 LEU A CA 1
ATOM 861 C C . LEU A 1 108 ? -20.160 -5.764 16.372 1.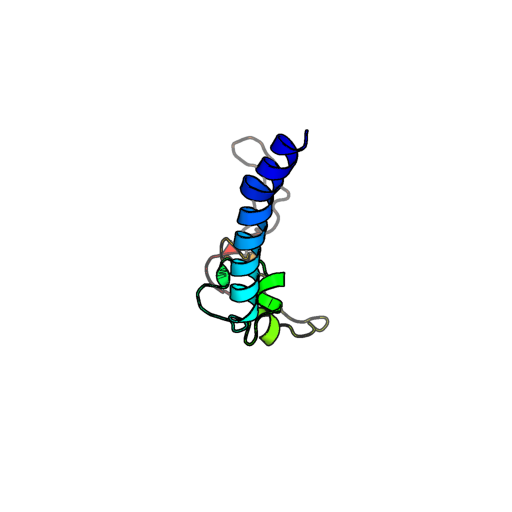00 53.88 108 LEU A C 1
ATOM 863 O O . LEU A 1 108 ? -20.381 -6.842 16.976 1.00 53.88 108 LEU A O 1
#

Organism: NCBI:txid526442

Foldseek 3Di:
DVVVVVCCCVVPVVVVVVVVVVVVVVCVVQQADDDPCLPDDPVSLCSHDPRPSVVPDDDQDPPDDDWDADSPVRFIWDWDPAFDDQADPVGDGDPRDTDTDTHNDDDD

Radius of gyration: 24.79 Å; chains: 1; bounding box: 57×26×66 Å

pLDDT: mean 88.44, std 8.24, range [53.88, 97.88]

Secondary structure (DSSP, 8-state):
-HHHHHHHIIIIIHHHHHHHHHHHHHHHH--B--TTGGGS-HHHHHTSBT-HHHHH-----TT-----B-TTT-PEEEEEEEE--SB-TTS-B---PEEEEEESS---

InterPro domains:
  IPR027005 O-mannosyl-transferase-like [PTHR10050] (1-105)
  IPR036300 Mir domain superfamily [SSF82109] (60-105)

Sequence (108 aa):
IRHFSARSLCLICLPFLLYLSFFYVHFAILINSGPGDGFMSPAFQEGLVGSELNTNSSAIPYLSDIVFKHKELSVYLHSHLDKYPLRYDDGRISSAGQQVTGYNHFRL